Protein AF-A0A537M2V0-F1 (afdb_monomer_lite)

Radius of gyration: 17.36 Å; chains: 1; bounding box: 36×42×41 Å

Structure (mmCIF, N/CA/C/O backbone):
data_AF-A0A537M2V0-F1
#
_entry.id   AF-A0A537M2V0-F1
#
loop_
_atom_site.group_PDB
_atom_site.id
_atom_site.type_symbol
_atom_site.label_atom_id
_atom_site.label_alt_id
_atom_site.label_comp_id
_atom_site.label_asym_id
_atom_site.label_entity_id
_atom_site.label_seq_id
_atom_site.pdbx_PDB_ins_code
_atom_site.Cartn_x
_atom_site.Cartn_y
_atom_site.Cartn_z
_atom_site.occupancy
_atom_site.B_iso_or_equiv
_atom_site.auth_seq_id
_atom_site.auth_comp_id
_atom_site.auth_asym_id
_atom_site.auth_atom_id
_atom_site.pdbx_PDB_model_num
ATOM 1 N N . MET A 1 1 ? 5.143 10.300 -5.740 1.00 69.06 1 MET A N 1
ATOM 2 C CA . MET A 1 1 ? 5.537 8.876 -5.808 1.00 69.06 1 MET A CA 1
ATO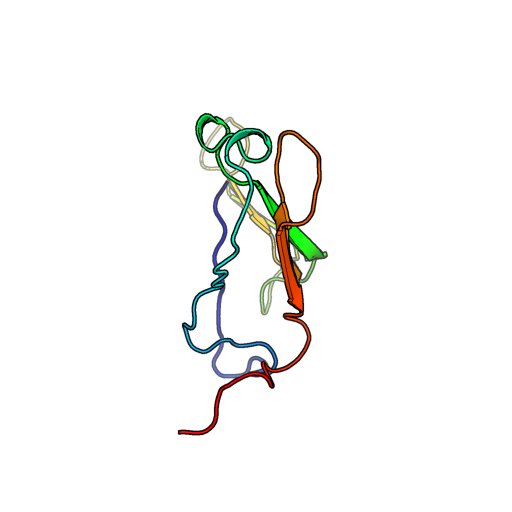M 3 C C . MET A 1 1 ? 4.270 8.074 -6.033 1.00 69.06 1 MET A C 1
ATOM 5 O O . MET A 1 1 ? 3.297 8.335 -5.341 1.00 69.06 1 MET A O 1
ATOM 9 N N . GLY A 1 2 ? 4.253 7.188 -7.025 1.00 83.56 2 GLY A N 1
ATOM 10 C CA . GLY A 1 2 ? 3.119 6.306 -7.307 1.00 83.56 2 GLY A CA 1
ATOM 11 C C . GLY A 1 2 ? 3.536 4.850 -7.152 1.00 83.56 2 GLY A C 1
ATOM 12 O O . GLY A 1 2 ? 4.722 4.541 -7.253 1.00 83.56 2 GLY A O 1
ATOM 13 N N . ILE A 1 3 ? 2.569 3.973 -6.895 1.00 83.75 3 ILE A N 1
ATOM 14 C CA . ILE A 1 3 ? 2.784 2.527 -6.819 1.00 83.75 3 ILE A CA 1
ATOM 15 C C . ILE A 1 3 ? 1.858 1.883 -7.845 1.00 83.75 3 ILE A C 1
ATOM 17 O O . ILE A 1 3 ? 0.669 2.194 -7.890 1.00 83.75 3 ILE A O 1
ATOM 21 N N . ALA A 1 4 ? 2.408 0.996 -8.666 1.00 80.94 4 ALA A N 1
ATOM 22 C CA . ALA A 1 4 ? 1.660 0.210 -9.633 1.00 80.94 4 ALA A CA 1
ATOM 23 C C . ALA A 1 4 ? 2.143 -1.240 -9.578 1.00 80.94 4 ALA A C 1
ATOM 25 O O . ALA A 1 4 ? 3.313 -1.501 -9.297 1.00 80.94 4 ALA A O 1
ATOM 26 N N . GLN A 1 5 ? 1.234 -2.175 -9.842 1.00 76.88 5 GLN A N 1
ATOM 27 C CA . GLN A 1 5 ? 1.559 -3.588 -10.003 1.00 76.88 5 GLN A CA 1
ATOM 28 C C . GLN A 1 5 ? 1.454 -3.935 -11.484 1.00 76.88 5 GLN A C 1
ATOM 30 O O . GLN A 1 5 ? 0.468 -3.593 -12.134 1.00 76.88 5 GLN A O 1
ATOM 35 N N . PHE A 1 6 ? 2.475 -4.605 -12.010 1.00 73.19 6 PHE A N 1
ATOM 36 C CA . PHE A 1 6 ? 2.521 -5.044 -13.400 1.00 73.19 6 PHE A CA 1
ATOM 37 C C . PHE A 1 6 ? 2.458 -6.569 -13.447 1.00 73.19 6 PHE A C 1
ATOM 39 O O . PHE A 1 6 ? 3.203 -7.244 -12.739 1.00 73.19 6 PHE A O 1
ATOM 46 N N . PHE A 1 7 ? 1.596 -7.112 -14.303 1.00 69.25 7 PHE A N 1
ATOM 47 C CA . PHE A 1 7 ? 1.472 -8.553 -14.518 1.00 69.25 7 PHE A CA 1
ATOM 48 C C . PHE A 1 7 ? 1.872 -8.882 -15.956 1.00 69.25 7 PHE A C 1
ATOM 50 O O . PHE A 1 7 ? 1.353 -8.280 -16.893 1.00 69.25 7 PHE A O 1
ATOM 57 N N . THR A 1 8 ? 2.781 -9.840 -16.142 1.00 65.62 8 THR A N 1
ATOM 58 C CA . THR A 1 8 ? 3.139 -10.368 -17.468 1.00 65.62 8 THR A CA 1
ATOM 59 C C . THR A 1 8 ? 2.471 -11.727 -17.700 1.00 65.62 8 THR A C 1
ATOM 61 O O . THR A 1 8 ? 2.077 -12.412 -16.745 1.00 65.62 8 THR A O 1
ATOM 64 N N . SER A 1 9 ? 2.329 -12.122 -18.969 1.00 65.50 9 SER A N 1
ATOM 65 C CA . SER A 1 9 ? 1.769 -13.421 -19.378 1.00 65.50 9 SER A CA 1
ATOM 66 C C . SER A 1 9 ? 2.605 -14.604 -18.882 1.00 65.50 9 SER A C 1
ATOM 68 O O . SER A 1 9 ? 2.041 -15.621 -18.487 1.00 65.50 9 SER A O 1
ATOM 70 N N . GLU A 1 10 ? 3.928 -14.444 -18.856 1.00 65.19 10 GLU A N 1
ATOM 71 C CA . GLU A 1 10 ? 4.896 -15.462 -18.420 1.00 65.19 10 GLU A CA 1
ATOM 72 C C . GLU A 1 10 ? 5.260 -15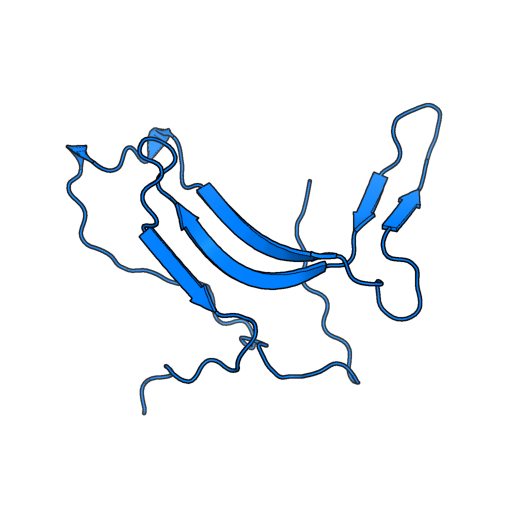.362 -16.930 1.00 65.19 10 GLU A C 1
ATOM 74 O O . GLU A 1 10 ? 5.894 -16.255 -16.375 1.00 65.19 10 GLU A O 1
ATOM 79 N N . GLY A 1 11 ? 4.876 -14.271 -16.262 1.00 60.81 11 GLY A N 1
ATOM 80 C CA . GLY A 1 11 ? 5.211 -14.040 -14.861 1.00 60.81 11 GLY A CA 1
ATOM 81 C C . GLY A 1 11 ? 4.456 -14.976 -13.920 1.00 60.81 11 GLY A C 1
ATOM 82 O O . GLY A 1 11 ? 3.317 -15.364 -14.188 1.00 60.81 11 GLY A O 1
ATOM 83 N N . SER A 1 12 ? 5.060 -15.271 -12.765 1.00 62.22 12 SER A N 1
ATOM 84 C CA . SER A 1 12 ? 4.426 -16.082 -11.722 1.00 62.22 12 SER A CA 1
ATOM 85 C C . SER A 1 12 ? 3.020 -15.572 -11.383 1.00 62.22 12 SER A C 1
ATOM 87 O O . SER A 1 12 ? 2.772 -14.361 -11.309 1.00 62.22 12 SER A O 1
ATOM 89 N N . ARG A 1 13 ? 2.086 -16.512 -11.210 1.00 66.12 13 ARG A N 1
ATOM 90 C CA . ARG A 1 13 ? 0.724 -16.252 -10.715 1.00 66.12 13 ARG A CA 1
ATOM 91 C C . ARG A 1 13 ? 0.622 -16.369 -9.193 1.00 66.12 13 ARG A C 1
ATOM 93 O O . ARG A 1 13 ? -0.391 -15.990 -8.620 1.00 66.12 13 ARG A O 1
ATOM 100 N N . VAL A 1 14 ? 1.672 -16.867 -8.544 1.00 59.31 14 VAL A N 1
ATOM 101 C CA . VAL A 1 14 ? 1.769 -16.973 -7.085 1.00 59.31 14 VAL A CA 1
ATOM 102 C C . VAL A 1 14 ? 1.739 -15.568 -6.478 1.00 59.31 14 VAL A C 1
ATOM 1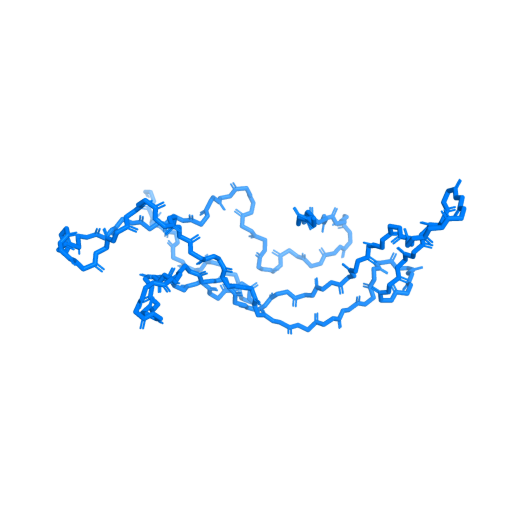04 O O . VAL A 1 14 ? 2.399 -14.668 -6.991 1.00 59.31 14 VAL A O 1
ATOM 107 N N . GLY A 1 15 ? 0.923 -15.366 -5.440 1.00 59.97 15 GLY A N 1
ATOM 108 C CA . GLY A 1 15 ? 0.743 -14.062 -4.783 1.00 59.97 15 GLY A CA 1
ATOM 109 C C . GLY A 1 15 ? -0.135 -13.062 -5.550 1.00 59.97 15 GLY A C 1
ATOM 110 O O . GLY A 1 15 ? -0.477 -12.006 -5.012 1.00 59.97 15 GLY A O 1
ATOM 111 N N . ARG A 1 16 ? -0.575 -13.376 -6.783 1.00 70.75 16 ARG A N 1
ATOM 112 C CA . ARG A 1 16 ? -1.578 -12.550 -7.468 1.00 70.75 16 ARG A CA 1
ATOM 113 C C . ARG A 1 16 ? -2.891 -12.655 -6.709 1.00 70.75 16 ARG A C 1
ATOM 115 O O . ARG A 1 16 ? -3.411 -13.742 -6.482 1.00 70.75 16 ARG A O 1
ATOM 122 N N . ARG A 1 17 ? -3.444 -11.504 -6.337 1.00 73.50 17 ARG A N 1
ATOM 123 C CA . ARG A 1 17 ? -4.755 -11.429 -5.682 1.00 73.50 17 ARG A CA 1
ATOM 124 C C . ARG A 1 17 ? -5.908 -11.319 -6.683 1.00 73.50 17 ARG A C 1
ATOM 126 O O . ARG A 1 17 ? -7.035 -11.111 -6.258 1.00 73.50 17 ARG A O 1
ATOM 133 N N . ASP A 1 18 ? -5.631 -11.429 -7.989 1.00 71.25 18 ASP A N 1
ATOM 134 C CA . ASP A 1 18 ? -6.605 -11.358 -9.094 1.00 71.25 18 ASP A CA 1
ATOM 135 C C . ASP A 1 18 ? -7.617 -10.207 -8.943 1.00 71.25 18 ASP A C 1
ATOM 137 O O . ASP A 1 18 ? -8.820 -10.359 -9.135 1.00 71.25 18 ASP A O 1
ATOM 141 N N . GLY A 1 19 ? -7.117 -9.035 -8.538 1.00 67.81 19 GLY A N 1
ATOM 142 C CA . GLY A 1 19 ? -7.928 -7.834 -8.320 1.00 67.81 19 GLY A CA 1
ATOM 143 C C . GLY A 1 19 ? -8.626 -7.742 -6.958 1.00 67.81 19 GLY A C 1
ATOM 144 O O . GLY A 1 19 ? -9.259 -6.724 -6.686 1.00 67.81 19 GLY A O 1
ATOM 145 N N . LYS A 1 20 ? -8.499 -8.735 -6.067 1.00 77.00 20 LYS A N 1
ATOM 146 C CA . LYS A 1 20 ? -9.030 -8.646 -4.698 1.00 77.00 20 LYS A CA 1
ATOM 147 C C . LYS A 1 20 ? -8.293 -7.577 -3.891 1.00 77.00 20 LYS A C 1
ATOM 149 O O . LYS A 1 20 ? -7.065 -7.586 -3.783 1.00 77.00 20 LYS A O 1
ATOM 154 N N . ALA A 1 21 ? -9.068 -6.686 -3.279 1.00 80.06 21 ALA A N 1
ATOM 155 C CA . ALA A 1 21 ? -8.561 -5.615 -2.432 1.00 80.06 21 ALA A CA 1
ATOM 156 C C . ALA A 1 21 ? -7.923 -6.148 -1.137 1.00 80.06 21 ALA A C 1
ATOM 158 O O . ALA A 1 21 ? -8.266 -7.220 -0.627 1.00 80.06 21 ALA A O 1
ATOM 159 N N . PHE A 1 22 ? -6.960 -5.403 -0.586 1.00 84.69 22 PHE A N 1
ATOM 160 C CA . PHE A 1 22 ? -6.527 -5.573 0.806 1.00 84.69 22 PHE A CA 1
ATOM 161 C C . PHE A 1 22 ? -7.619 -4.997 1.697 1.00 84.69 22 PHE A C 1
ATOM 163 O O . PHE A 1 22 ? -7.804 -3.784 1.744 1.00 84.69 22 PHE A O 1
ATOM 170 N N . GLU A 1 23 ? -8.379 -5.878 2.338 1.00 87.94 23 GLU A N 1
ATOM 171 C CA . GLU A 1 23 ? -9.548 -5.504 3.122 1.00 87.94 23 GLU A CA 1
ATOM 172 C C . GLU A 1 23 ? -9.362 -5.913 4.581 1.00 87.94 23 GLU A C 1
ATOM 174 O O . GLU A 1 23 ? -8.908 -7.019 4.885 1.00 87.94 23 GLU A O 1
ATOM 179 N N . LEU A 1 24 ? -9.712 -4.995 5.479 1.00 88.06 24 LEU A N 1
ATOM 180 C CA . LEU A 1 24 ? -9.744 -5.207 6.916 1.00 88.06 24 LEU A CA 1
ATOM 181 C C . LEU A 1 24 ? -11.013 -4.568 7.476 1.00 88.06 24 LEU A C 1
ATOM 183 O O . LEU A 1 24 ? -11.244 -3.376 7.286 1.00 88.06 24 LEU A O 1
ATOM 187 N N . VAL A 1 25 ? -11.752 -5.332 8.276 1.00 90.56 25 VAL A N 1
ATOM 188 C CA . VAL A 1 25 ? -12.785 -4.804 9.169 1.00 90.56 25 VAL A CA 1
ATOM 189 C C . VAL A 1 25 ? -12.352 -5.090 10.602 1.00 90.56 25 VAL A C 1
ATOM 191 O O . VAL A 1 25 ? -12.230 -6.246 11.002 1.00 90.56 25 VAL A O 1
ATOM 194 N N . ARG A 1 26 ? -12.097 -4.041 11.390 1.00 85.88 26 ARG A N 1
ATOM 195 C CA . ARG A 1 26 ? -11.669 -4.162 12.790 1.00 85.88 26 ARG A CA 1
ATOM 196 C C . ARG A 1 26 ? -12.439 -3.176 13.656 1.00 85.88 26 ARG A C 1
ATOM 198 O O . ARG A 1 26 ? -12.541 -2.000 13.322 1.00 85.88 26 ARG A O 1
ATOM 205 N N . LYS A 1 27 ? -12.947 -3.649 14.794 1.00 88.00 27 LYS A N 1
ATOM 206 C CA . LYS A 1 27 ? -13.467 -2.765 15.841 1.00 88.00 27 LYS A CA 1
ATOM 207 C C . LYS A 1 27 ? -12.289 -2.149 16.584 1.00 88.00 27 LYS A C 1
ATOM 209 O O . LYS A 1 27 ? -11.419 -2.872 17.068 1.00 88.00 27 LYS A O 1
ATOM 214 N N . VAL A 1 28 ? -12.277 -0.829 16.663 1.00 83.44 28 VAL A N 1
ATOM 215 C CA . VAL A 1 28 ? -11.244 -0.050 17.343 1.00 83.44 28 VAL A CA 1
ATOM 216 C C . VAL A 1 28 ? -11.907 0.958 18.266 1.00 83.44 28 VAL A C 1
ATOM 218 O O . VAL A 1 28 ? -13.017 1.418 18.003 1.00 83.44 28 VAL A O 1
ATOM 221 N N . ASP A 1 29 ? -11.222 1.285 19.354 1.00 85.56 29 ASP A N 1
ATOM 222 C CA . ASP A 1 29 ? -11.601 2.414 20.193 1.00 85.56 29 ASP A CA 1
ATOM 223 C C . ASP A 1 29 ? -11.338 3.713 19.416 1.00 85.56 29 ASP A C 1
ATOM 225 O O . ASP A 1 29 ? -10.230 3.919 18.912 1.00 85.56 29 ASP A O 1
ATOM 229 N N . ALA A 1 30 ? -12.347 4.581 19.321 1.00 80.19 30 ALA A N 1
ATOM 230 C CA . ALA A 1 30 ? -12.242 5.864 18.632 1.00 80.19 30 ALA A CA 1
ATOM 231 C C . ALA A 1 30 ? -11.144 6.758 19.234 1.00 80.19 30 ALA A C 1
ATOM 233 O O . ALA A 1 30 ? -10.505 7.510 18.506 1.00 80.19 30 ALA A O 1
ATOM 234 N N . ALA A 1 31 ? -10.856 6.628 20.534 1.00 84.50 31 ALA A N 1
ATOM 235 C CA . ALA A 1 31 ? -9.767 7.358 21.179 1.00 84.50 31 ALA A CA 1
ATOM 236 C C . ALA A 1 31 ? -8.369 6.853 20.767 1.00 84.50 31 ALA A C 1
ATOM 238 O O . ALA A 1 31 ? -7.376 7.546 20.978 1.00 84.50 31 ALA A O 1
ATOM 239 N N . ARG A 1 32 ? -8.270 5.645 20.192 1.00 83.19 32 ARG A N 1
ATOM 240 C CA . ARG A 1 32 ? -6.997 5.014 19.796 1.00 83.19 32 ARG A CA 1
ATOM 241 C C . ARG A 1 32 ? -6.692 5.112 18.305 1.00 83.19 32 ARG A C 1
ATOM 243 O O . ARG A 1 32 ? -5.550 4.863 17.921 1.00 83.19 32 ARG A O 1
ATOM 250 N N . LEU A 1 33 ? -7.669 5.469 17.471 1.00 85.19 33 LEU A N 1
ATOM 251 C CA . LEU A 1 33 ? -7.481 5.629 16.031 1.00 85.19 33 LEU A CA 1
ATOM 252 C C . LEU A 1 33 ? -7.975 7.001 15.561 1.00 85.19 33 LEU A C 1
ATOM 254 O O . LEU A 1 33 ? -9.153 7.194 15.275 1.00 85.19 33 LEU A O 1
ATOM 258 N N . ASP A 1 34 ? -7.039 7.937 15.432 1.00 85.44 34 ASP A N 1
ATOM 259 C CA . ASP A 1 34 ? -7.288 9.258 14.861 1.00 85.44 34 ASP A CA 1
ATOM 260 C C . ASP A 1 34 ? -7.200 9.206 13.326 1.00 85.44 34 ASP A C 1
ATOM 262 O O . ASP A 1 34 ? -6.123 9.317 12.736 1.00 85.44 34 ASP A O 1
ATOM 266 N N . LEU A 1 35 ? -8.351 9.040 12.671 1.00 85.88 35 LEU A N 1
ATOM 267 C CA . LEU A 1 35 ? -8.441 8.969 11.209 1.00 85.88 35 LEU A CA 1
ATOM 268 C C . LEU A 1 35 ? -8.127 10.300 10.506 1.00 85.88 35 LEU A C 1
ATOM 270 O O . LEU A 1 35 ? -7.909 10.292 9.294 1.00 85.88 35 LEU A O 1
ATOM 274 N N . THR A 1 36 ? -8.043 11.429 11.223 1.00 89.44 36 THR A N 1
ATOM 275 C CA . THR A 1 36 ? -7.644 12.716 10.618 1.00 89.44 36 THR A CA 1
ATOM 276 C C . THR A 1 36 ? -6.178 12.717 10.178 1.00 89.44 36 THR A C 1
ATOM 278 O O . THR A 1 36 ? -5.800 13.453 9.269 1.00 89.44 36 THR A O 1
ATOM 281 N N . ARG A 1 37 ? -5.360 11.829 10.759 1.00 88.69 37 ARG A N 1
ATOM 282 C CA . ARG A 1 37 ? -3.966 11.577 10.355 1.00 88.69 37 ARG A CA 1
ATOM 283 C C . ARG A 1 37 ? -3.845 10.578 9.204 1.00 88.69 37 ARG A C 1
ATOM 285 O O . ARG A 1 37 ? -2.737 10.295 8.752 1.00 88.69 37 ARG A O 1
ATOM 292 N N . GLY A 1 38 ? -4.972 10.042 8.739 1.00 89.62 38 GLY A N 1
ATOM 293 C CA . GLY A 1 38 ? -5.024 8.967 7.762 1.00 89.6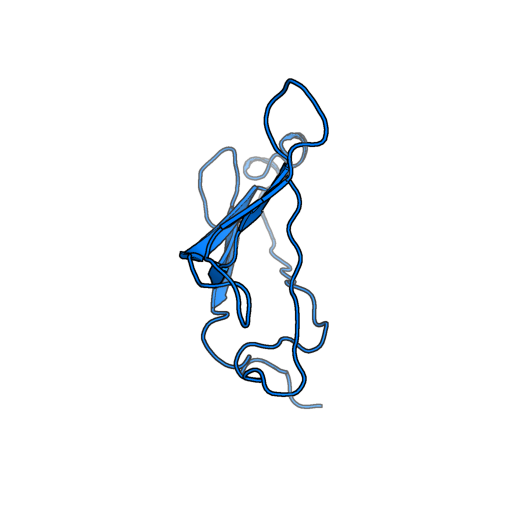2 38 GLY A CA 1
ATOM 294 C C . GLY A 1 38 ? -4.517 7.632 8.313 1.00 89.62 38 GLY A C 1
ATOM 295 O O . GLY A 1 38 ? -4.322 7.441 9.512 1.00 89.62 38 GLY A O 1
ATOM 296 N N . LEU A 1 39 ? -4.311 6.687 7.399 1.00 89.88 39 LEU A N 1
ATOM 297 C CA . LEU A 1 39 ? -3.715 5.383 7.675 1.00 89.88 39 LEU A CA 1
ATOM 298 C C . LEU A 1 39 ? -2.370 5.291 6.962 1.00 89.88 39 LEU A C 1
ATOM 300 O O . LEU A 1 39 ? -2.223 5.783 5.842 1.00 89.88 39 LEU A O 1
ATOM 304 N N . GLN A 1 40 ? -1.400 4.625 7.582 1.00 93.19 40 GLN A N 1
ATOM 305 C CA . GLN A 1 40 ? -0.107 4.397 6.957 1.00 93.19 40 GLN A CA 1
ATOM 306 C C . GLN A 1 40 ? -0.081 3.027 6.280 1.00 93.19 40 GLN A C 1
ATOM 308 O O . GLN A 1 40 ? -0.323 2.004 6.916 1.00 93.19 40 GLN A O 1
ATOM 313 N N . LEU A 1 41 ? 0.265 3.004 4.994 1.00 92.69 41 LEU A N 1
ATOM 314 C CA . LEU A 1 41 ? 0.571 1.771 4.275 1.00 92.69 41 LEU A CA 1
ATOM 315 C C . LEU A 1 41 ? 2.067 1.465 4.406 1.00 92.69 41 LEU A C 1
ATOM 317 O O . LEU A 1 41 ? 2.906 2.299 4.062 1.00 92.69 41 LEU A O 1
ATOM 321 N N . ARG A 1 42 ? 2.406 0.264 4.874 1.00 94.56 42 ARG A N 1
ATOM 322 C CA . ARG A 1 42 ? 3.773 -0.263 4.886 1.00 94.56 42 ARG A CA 1
ATOM 323 C C . ARG A 1 42 ? 3.896 -1.371 3.848 1.00 94.56 42 ARG A C 1
ATOM 325 O O . ARG A 1 42 ? 3.141 -2.337 3.877 1.00 94.56 42 ARG A O 1
ATOM 332 N N . LEU A 1 43 ? 4.872 -1.224 2.959 1.00 92.56 43 LEU A N 1
ATOM 333 C CA . LEU A 1 43 ? 5.242 -2.221 1.960 1.00 92.56 43 LEU A CA 1
ATOM 334 C C . LEU A 1 43 ? 6.648 -2.716 2.280 1.00 92.56 43 LEU A C 1
ATOM 336 O O . LEU A 1 43 ? 7.562 -1.902 2.428 1.00 92.56 43 LEU A O 1
ATOM 340 N N . LYS A 1 44 ? 6.822 -4.030 2.399 1.00 93.81 44 LYS A N 1
ATOM 341 C CA . LYS A 1 44 ? 8.119 -4.654 2.671 1.00 93.81 44 LYS A CA 1
ATOM 342 C C . LYS A 1 44 ? 8.408 -5.709 1.614 1.00 93.81 44 LYS A C 1
ATOM 344 O O . LYS A 1 44 ? 7.520 -6.448 1.198 1.00 93.81 44 LYS A O 1
ATOM 349 N N . GLY A 1 45 ? 9.662 -5.754 1.192 1.00 91.00 45 GLY A N 1
ATOM 350 C CA . GLY A 1 45 ? 10.161 -6.729 0.240 1.00 91.00 45 GLY A CA 1
ATOM 351 C C . GLY A 1 45 ? 11.547 -6.345 -0.248 1.00 91.00 45 GLY A C 1
ATOM 352 O O . GLY A 1 45 ? 12.306 -5.690 0.472 1.00 91.00 45 GLY A O 1
ATOM 353 N N . GLN A 1 46 ? 11.854 -6.717 -1.483 1.00 90.38 46 GLN A N 1
ATOM 354 C CA . GLN A 1 46 ? 13.167 -6.551 -2.095 1.00 90.38 46 GLN A CA 1
ATOM 355 C C . GLN A 1 46 ? 13.075 -5.800 -3.421 1.00 90.38 46 GLN A C 1
ATOM 357 O O . GLN A 1 46 ? 12.145 -5.989 -4.207 1.00 90.38 46 GLN A O 1
ATOM 362 N N . LEU A 1 47 ? 14.064 -4.947 -3.687 1.00 91.00 47 LEU A N 1
ATOM 363 C CA . LEU A 1 47 ? 14.216 -4.356 -5.011 1.00 91.00 47 LEU A CA 1
ATOM 364 C C . LEU A 1 47 ? 14.580 -5.454 -6.008 1.00 91.00 47 LEU A C 1
ATOM 366 O O . LEU A 1 47 ? 15.410 -6.316 -5.727 1.00 91.00 47 LEU A O 1
ATOM 370 N N . ALA A 1 48 ? 13.963 -5.403 -7.179 1.00 87.56 48 ALA A N 1
ATOM 371 C CA . ALA A 1 48 ? 14.149 -6.394 -8.222 1.00 87.56 48 ALA A CA 1
ATOM 372 C C . ALA A 1 48 ? 14.226 -5.712 -9.584 1.00 87.56 48 ALA A C 1
ATOM 374 O O . ALA A 1 48 ? 13.776 -4.581 -9.767 1.00 87.56 48 ALA A O 1
ATOM 375 N N . ALA A 1 49 ? 14.811 -6.405 -10.554 1.00 84.50 49 ALA A N 1
ATOM 376 C CA . ALA A 1 49 ? 14.815 -5.937 -11.928 1.00 84.50 49 ALA A CA 1
ATOM 377 C C . ALA A 1 49 ? 13.376 -5.782 -12.441 1.00 84.50 49 ALA A C 1
ATOM 379 O O . ALA A 1 49 ? 12.542 -6.674 -12.270 1.00 84.50 49 ALA A O 1
ATOM 380 N N . VAL A 1 50 ? 13.093 -4.668 -13.117 1.00 78.00 50 VAL A N 1
ATOM 381 C CA . VAL A 1 50 ? 11.906 -4.590 -13.977 1.00 78.00 50 VAL A CA 1
ATOM 382 C C . VAL A 1 50 ? 12.084 -5.638 -15.091 1.00 78.00 50 VAL A C 1
ATOM 384 O O . VAL A 1 50 ? 13.203 -5.755 -15.595 1.00 78.00 50 VAL A O 1
ATOM 387 N N . PRO A 1 51 ? 11.055 -6.415 -15.492 1.00 73.75 51 PRO A N 1
ATOM 388 C CA . PRO A 1 51 ? 11.221 -7.496 -16.467 1.00 73.75 51 PRO A CA 1
ATOM 389 C C . PRO A 1 51 ? 11.988 -7.065 -17.727 1.00 73.75 51 PRO A C 1
ATOM 391 O O . PRO A 1 51 ? 11.597 -6.119 -18.414 1.00 73.75 51 PRO A O 1
ATOM 394 N N . GLY A 1 52 ? 13.109 -7.745 -17.999 1.00 70.88 52 GLY A N 1
ATOM 395 C CA . GLY A 1 52 ? 14.001 -7.461 -19.132 1.00 70.88 52 GLY A CA 1
ATOM 396 C C . GLY A 1 52 ? 14.818 -6.165 -19.022 1.00 70.88 52 GLY A C 1
ATOM 397 O O . GLY A 1 52 ? 15.333 -5.686 -20.031 1.00 70.88 52 GLY A O 1
ATOM 398 N N . ARG A 1 53 ? 14.902 -5.547 -17.838 1.00 80.56 53 ARG A N 1
ATOM 399 C CA . ARG A 1 53 ? 15.503 -4.223 -17.612 1.00 80.56 53 ARG A CA 1
ATOM 400 C C . ARG A 1 53 ? 16.264 -4.156 -16.277 1.00 80.56 53 ARG A C 1
ATOM 402 O O . ARG A 1 53 ? 16.411 -5.149 -15.576 1.00 80.56 53 ARG A O 1
ATOM 409 N N . HIS A 1 54 ? 16.780 -2.976 -15.930 1.00 87.50 54 HIS A N 1
ATOM 410 C CA . HIS A 1 54 ? 17.462 -2.722 -14.656 1.00 87.50 54 HIS A CA 1
ATOM 411 C C . HIS A 1 54 ? 16.478 -2.557 -13.482 1.00 87.50 54 HIS A C 1
ATOM 413 O O . HIS A 1 54 ? 15.272 -2.401 -13.674 1.00 87.50 54 HIS A O 1
ATOM 419 N N . ILE A 1 55 ? 17.012 -2.557 -12.254 1.00 89.62 55 ILE A N 1
ATOM 420 C CA . ILE A 1 55 ? 16.250 -2.306 -11.014 1.00 89.62 55 ILE A CA 1
ATOM 421 C C . ILE A 1 55 ? 15.622 -0.905 -11.016 1.00 89.62 55 ILE A C 1
ATOM 423 O O . ILE A 1 55 ? 14.506 -0.726 -10.535 1.00 89.62 55 ILE A O 1
ATOM 427 N N . ALA A 1 56 ? 16.324 0.081 -11.577 1.00 91.62 56 ALA A N 1
ATOM 428 C CA . ALA A 1 56 ? 15.857 1.454 -11.691 1.00 91.62 56 ALA A CA 1
ATOM 429 C C . ALA A 1 56 ? 15.884 1.914 -13.151 1.00 91.62 56 ALA A C 1
ATOM 431 O O . ALA A 1 56 ? 16.869 1.710 -13.862 1.00 91.62 56 ALA A O 1
ATOM 432 N N . LEU A 1 57 ? 14.809 2.567 -13.583 1.00 90.88 57 LEU A N 1
ATOM 433 C CA . LEU A 1 57 ? 14.683 3.196 -14.893 1.00 90.88 57 LEU A CA 1
ATOM 434 C C . LEU A 1 57 ? 14.342 4.662 -14.684 1.00 90.88 57 LEU A C 1
ATOM 436 O O . LEU A 1 57 ? 13.218 4.990 -14.313 1.00 90.88 57 LEU A O 1
ATOM 440 N N . CYS A 1 58 ? 15.316 5.536 -14.906 1.00 92.44 58 CYS A N 1
ATOM 441 C CA . CYS A 1 58 ? 15.154 6.969 -14.720 1.00 92.44 58 CYS A CA 1
ATOM 442 C C . CYS A 1 58 ? 15.138 7.687 -16.068 1.00 92.44 58 CYS A C 1
ATOM 444 O O . CYS A 1 58 ? 15.960 7.402 -16.939 1.00 92.44 58 CYS A O 1
ATOM 446 N N . ARG A 1 59 ? 14.223 8.642 -16.226 1.00 92.56 59 ARG A N 1
ATOM 447 C CA . ARG A 1 59 ? 14.144 9.527 -17.388 1.00 92.56 59 ARG A CA 1
ATOM 448 C C . ARG A 1 59 ? 14.206 10.977 -16.925 1.00 92.56 59 ARG A C 1
ATOM 450 O O . ARG A 1 59 ? 13.444 11.380 -16.048 1.00 92.56 59 ARG A O 1
ATOM 457 N N . ALA A 1 60 ? 15.113 11.748 -17.513 1.00 94.25 60 ALA A N 1
ATOM 458 C CA . ALA A 1 60 ? 15.147 13.198 -17.374 1.00 94.25 60 ALA A CA 1
ATOM 459 C C . ALA A 1 60 ? 14.479 13.830 -18.603 1.00 94.25 60 ALA A C 1
ATOM 461 O O . ALA A 1 60 ? 14.768 13.425 -19.727 1.00 94.25 60 ALA A O 1
ATOM 462 N N . GLU A 1 61 ? 13.600 14.808 -18.390 1.00 90.69 61 GLU A N 1
ATOM 463 C CA . GLU A 1 61 ? 12.955 15.577 -19.472 1.00 90.69 61 GLU A CA 1
ATOM 464 C C . GLU A 1 61 ? 13.525 17.001 -19.599 1.00 90.69 61 GLU A C 1
ATOM 466 O O . GLU A 1 61 ? 13.128 17.766 -20.469 1.00 90.69 61 GLU A O 1
ATOM 471 N N . GLY A 1 62 ? 14.495 17.353 -18.752 1.00 90.00 62 GLY A N 1
ATOM 472 C CA . GLY A 1 62 ? 15.141 18.659 -18.720 1.00 90.00 62 GLY A CA 1
ATOM 473 C C . GLY A 1 62 ? 16.068 18.794 -17.509 1.00 90.00 62 GLY A C 1
ATOM 474 O O . GLY A 1 62 ? 16.310 17.807 -16.804 1.00 90.00 62 GLY A O 1
ATOM 475 N N . PRO A 1 63 ? 16.594 20.001 -17.246 1.00 86.38 63 PRO A N 1
ATOM 476 C CA . PRO A 1 63 ? 17.373 20.267 -16.044 1.00 86.38 63 PRO A CA 1
ATOM 477 C C . PRO A 1 63 ? 16.481 20.114 -14.799 1.00 86.38 63 PRO A C 1
ATOM 479 O O . PRO A 1 63 ? 15.538 20.873 -14.594 1.00 86.38 63 PRO A O 1
ATOM 482 N N . GLY A 1 64 ? 16.752 19.097 -13.979 1.00 91.19 64 GLY A N 1
ATOM 483 C CA . GLY A 1 64 ? 15.958 18.769 -12.795 1.00 91.19 64 GLY A CA 1
ATOM 484 C C . GLY A 1 64 ? 16.216 17.353 -12.280 1.00 91.19 64 GLY A C 1
ATOM 485 O O . GLY A 1 64 ? 17.071 16.630 -12.793 1.00 91.19 64 GLY A O 1
ATOM 486 N N . ARG A 1 65 ? 15.474 16.943 -11.243 1.00 90.06 65 ARG A N 1
ATOM 487 C CA . ARG A 1 65 ? 15.510 15.556 -10.751 1.00 90.06 65 ARG A CA 1
ATOM 488 C C . ARG A 1 65 ? 14.750 14.648 -11.731 1.00 90.06 65 ARG A C 1
ATOM 490 O O . ARG A 1 65 ? 13.615 14.982 -12.066 1.00 90.06 65 ARG A O 1
ATOM 497 N N . PRO A 1 66 ? 15.324 13.516 -12.173 1.00 92.81 66 PRO A N 1
ATOM 498 C CA . PRO A 1 66 ? 14.647 12.615 -13.099 1.00 92.81 66 PRO A CA 1
ATOM 499 C C . PRO A 1 66 ? 13.466 11.899 -12.434 1.00 92.81 66 PRO A C 1
ATOM 501 O O . PRO A 1 66 ? 13.480 11.629 -11.230 1.00 92.81 66 PRO A O 1
ATOM 504 N N . ALA A 1 67 ? 12.471 11.528 -13.238 1.00 91.38 67 ALA A N 1
ATOM 505 C CA . ALA A 1 67 ? 11.431 10.599 -12.818 1.00 91.38 67 ALA A CA 1
ATOM 506 C C . ALA A 1 67 ? 11.975 9.169 -12.917 1.00 91.38 67 ALA A C 1
ATOM 508 O O . ALA A 1 67 ? 12.486 8.777 -13.966 1.00 91.38 67 ALA A O 1
ATOM 509 N N . CYS A 1 68 ? 11.871 8.395 -11.836 1.00 90.81 68 CYS A N 1
ATOM 510 C CA . CYS A 1 68 ? 12.383 7.028 -11.777 1.00 90.81 68 CYS A CA 1
ATOM 511 C C . CYS A 1 68 ? 11.266 6.018 -11.512 1.00 90.81 68 CYS A C 1
ATOM 513 O O . CYS A 1 68 ? 10.417 6.220 -10.644 1.00 90.81 68 CYS A O 1
ATOM 515 N N . LEU A 1 69 ? 11.323 4.902 -12.231 1.00 90.00 69 LEU A N 1
ATOM 516 C CA . LEU A 1 69 ? 10.585 3.680 -11.947 1.00 90.00 69 LEU A CA 1
ATOM 517 C C . LEU A 1 69 ? 11.528 2.705 -11.249 1.00 90.00 69 LEU A C 1
ATOM 519 O O . LEU A 1 69 ? 12.637 2.472 -11.730 1.00 90.00 69 LEU A O 1
ATOM 523 N N . LEU A 1 70 ? 11.084 2.141 -10.129 1.00 90.62 70 LEU A N 1
ATOM 524 C CA . LEU A 1 70 ? 11.820 1.132 -9.374 1.00 90.62 70 LEU A CA 1
ATOM 525 C C . LEU A 1 70 ? 11.065 -0.192 -9.454 1.00 90.62 70 LEU A C 1
ATOM 527 O O . LEU A 1 70 ? 9.861 -0.232 -9.198 1.00 90.62 70 LEU A O 1
ATOM 531 N N . GLY A 1 71 ? 11.769 -1.263 -9.805 1.00 90.19 71 GLY A N 1
ATOM 532 C CA . GLY A 1 71 ? 11.246 -2.616 -9.692 1.00 90.19 71 GLY A CA 1
ATOM 533 C C . GLY A 1 71 ? 11.362 -3.117 -8.254 1.00 90.19 71 GLY A C 1
ATOM 534 O O . GLY A 1 71 ? 12.391 -2.940 -7.598 1.00 90.19 71 GLY A O 1
ATOM 535 N N . ALA A 1 72 ? 10.301 -3.743 -7.756 1.00 88.25 72 ALA A N 1
ATOM 536 C CA . ALA A 1 72 ? 10.276 -4.359 -6.437 1.00 88.25 72 ALA A CA 1
ATOM 537 C C . ALA A 1 72 ? 9.373 -5.594 -6.436 1.00 88.25 72 ALA A C 1
ATOM 539 O O . ALA A 1 72 ? 8.359 -5.636 -7.135 1.00 88.25 72 ALA A O 1
ATOM 540 N N . LEU A 1 73 ? 9.749 -6.575 -5.623 1.00 86.31 73 LEU A N 1
ATOM 541 C CA . LEU A 1 73 ? 8.906 -7.686 -5.207 1.00 86.31 73 LEU A CA 1
ATOM 542 C C . LEU A 1 73 ? 8.530 -7.437 -3.751 1.00 86.31 73 LEU A C 1
ATOM 544 O O . LEU A 1 73 ? 9.411 -7.212 -2.921 1.00 86.31 73 LEU A O 1
ATOM 548 N N . PHE A 1 74 ? 7.234 -7.432 -3.458 1.00 86.94 74 PHE A N 1
ATOM 549 C CA . PHE A 1 74 ? 6.738 -7.276 -2.096 1.00 86.94 74 PHE A CA 1
ATOM 550 C C . PHE A 1 74 ? 6.428 -8.643 -1.505 1.00 86.94 74 PHE A C 1
ATOM 552 O O . PHE A 1 74 ? 5.844 -9.482 -2.184 1.00 86.94 74 PHE A O 1
ATOM 559 N N . ASP A 1 75 ? 6.778 -8.808 -0.234 1.00 87.81 75 ASP A N 1
ATOM 560 C CA . ASP A 1 75 ? 6.484 -10.001 0.559 1.00 87.81 75 ASP A CA 1
ATOM 561 C C . ASP A 1 75 ? 5.383 -9.705 1.585 1.00 87.81 75 ASP A C 1
ATOM 563 O O . ASP A 1 75 ? 4.607 -10.582 1.946 1.00 87.81 75 ASP A O 1
ATOM 567 N N . GLU A 1 76 ? 5.271 -8.448 2.029 1.00 91.94 76 GLU A N 1
ATOM 568 C CA . GLU A 1 76 ? 4.299 -8.028 3.037 1.00 91.94 76 GLU A CA 1
ATOM 569 C C . GLU A 1 76 ? 3.678 -6.671 2.686 1.00 91.94 76 GLU A C 1
ATOM 571 O O . GLU A 1 76 ? 4.368 -5.702 2.343 1.00 91.94 76 GLU A O 1
ATOM 576 N N . VAL A 1 77 ? 2.359 -6.596 2.855 1.00 92.44 77 VAL A N 1
ATOM 577 C CA . VAL A 1 77 ? 1.593 -5.349 2.900 1.00 92.44 77 VAL A CA 1
ATOM 578 C C . VAL A 1 77 ? 1.000 -5.218 4.296 1.00 92.44 77 VAL A C 1
ATOM 580 O O . VAL A 1 77 ? 0.428 -6.174 4.811 1.00 92.44 77 VAL A O 1
ATOM 583 N N . ALA A 1 78 ? 1.100 -4.044 4.912 1.00 95.56 78 ALA A N 1
ATOM 584 C CA . ALA A 1 78 ? 0.502 -3.793 6.216 1.00 95.56 78 ALA A CA 1
ATOM 585 C C . ALA A 1 78 ? -0.143 -2.409 6.296 1.00 95.56 78 ALA A C 1
ATOM 587 O O . ALA A 1 78 ? 0.340 -1.444 5.703 1.00 95.56 78 ALA A O 1
ATOM 588 N N . VAL A 1 79 ? -1.221 -2.311 7.069 1.00 94.19 79 VAL A N 1
ATOM 589 C CA . VAL A 1 79 ? -1.814 -1.034 7.478 1.00 94.19 79 VAL A CA 1
ATOM 590 C C . VAL A 1 79 ? -1.392 -0.759 8.913 1.00 94.19 79 VAL A C 1
ATOM 592 O O . VAL A 1 79 ? -1.539 -1.617 9.782 1.00 94.19 79 VAL A O 1
ATOM 595 N N . VAL A 1 80 ? -0.870 0.435 9.163 1.00 94.31 80 VAL A N 1
ATOM 596 C CA . VAL A 1 80 ? -0.293 0.855 10.440 1.00 94.31 80 VAL A CA 1
ATOM 597 C C . VAL A 1 80 ? -1.004 2.115 10.930 1.00 94.31 80 VAL A C 1
ATOM 599 O O . VAL A 1 80 ? -1.326 3.010 10.145 1.00 94.31 80 VAL A O 1
ATOM 602 N N . ASN A 1 81 ? -1.247 2.184 12.237 1.00 92.25 81 ASN A N 1
ATOM 603 C CA . ASN A 1 81 ? -1.687 3.393 12.913 1.00 92.25 81 ASN A CA 1
ATOM 604 C C . ASN A 1 81 ? -0.506 4.377 12.986 1.00 92.25 81 ASN A C 1
ATOM 606 O O . ASN A 1 81 ? 0.466 4.095 13.690 1.00 92.25 81 ASN A O 1
ATOM 610 N N . PRO A 1 82 ? -0.566 5.532 12.303 1.00 91.56 82 PRO A N 1
ATOM 611 C CA . PRO A 1 82 ? 0.568 6.451 12.246 1.00 91.56 82 PRO A CA 1
ATOM 612 C C . PRO A 1 82 ? 0.848 7.154 13.582 1.00 91.56 82 PRO A C 1
ATOM 614 O O . PRO A 1 82 ? 1.944 7.672 13.775 1.00 91.56 82 PRO A O 1
ATOM 617 N N . ALA A 1 83 ? -0.118 7.197 14.506 1.00 89.69 83 ALA A N 1
ATOM 618 C CA . ALA A 1 83 ? 0.059 7.840 15.806 1.00 89.69 83 ALA A CA 1
ATOM 619 C C . ALA A 1 83 ? 0.782 6.937 16.814 1.00 89.69 83 ALA A C 1
ATOM 621 O O . ALA A 1 83 ? 1.550 7.432 17.635 1.00 89.69 83 ALA A O 1
ATOM 622 N N . THR A 1 84 ? 0.534 5.625 16.762 1.00 90.25 84 THR A N 1
ATOM 623 C CA . THR A 1 84 ? 1.040 4.664 17.760 1.00 90.25 84 THR A CA 1
ATOM 624 C C . THR A 1 84 ? 2.074 3.686 17.206 1.00 90.25 84 THR A C 1
ATOM 626 O O . THR A 1 84 ? 2.767 3.033 17.980 1.00 90.25 84 THR A O 1
ATOM 629 N N . GLY A 1 85 ? 2.166 3.541 15.881 1.00 91.25 85 GLY A N 1
ATOM 630 C CA . GLY A 1 85 ? 2.952 2.492 15.228 1.00 91.25 85 GLY A CA 1
ATOM 631 C C . GLY A 1 85 ? 2.312 1.099 15.294 1.00 91.25 85 GLY A C 1
ATOM 632 O O . GLY A 1 85 ? 2.909 0.132 14.818 1.00 91.25 85 GLY A O 1
ATOM 633 N N . GLU A 1 86 ? 1.105 0.966 15.855 1.00 92.19 86 GLU A N 1
ATOM 634 C CA . GLU A 1 86 ? 0.390 -0.311 15.914 1.00 92.19 86 GLU A CA 1
ATOM 635 C C . GLU A 1 86 ? 0.078 -0.819 14.501 1.00 92.19 86 GLU A C 1
ATOM 637 O O . GLU A 1 86 ? -0.494 -0.104 13.679 1.00 92.19 86 GLU A O 1
ATOM 642 N N . THR A 1 87 ? 0.404 -2.081 14.221 1.00 94.19 87 THR A N 1
ATOM 643 C CA . THR A 1 87 ? -0.013 -2.728 12.972 1.00 94.19 87 THR A CA 1
ATOM 644 C C . THR A 1 87 ? -1.475 -3.159 13.081 1.00 94.19 87 THR A C 1
ATOM 646 O O . THR A 1 87 ? -1.831 -3.976 13.925 1.00 94.19 87 THR A O 1
ATOM 649 N N . LEU A 1 88 ? -2.328 -2.593 12.229 1.00 92.44 88 LEU A N 1
ATOM 650 C CA . LEU A 1 88 ? -3.769 -2.835 12.214 1.00 92.44 88 LEU A CA 1
ATOM 651 C C . LEU A 1 88 ? -4.142 -4.070 11.387 1.00 92.44 88 LEU A C 1
ATOM 653 O O . LEU A 1 88 ? -5.089 -4.769 11.744 1.00 92.44 88 LEU A O 1
ATOM 657 N N . ALA A 1 89 ? -3.400 -4.333 10.310 1.00 93.31 89 ALA A N 1
ATOM 658 C CA . ALA A 1 89 ? -3.491 -5.547 9.506 1.00 93.31 89 ALA A CA 1
ATOM 659 C C . ALA A 1 89 ? -2.190 -5.810 8.759 1.00 93.31 89 ALA A C 1
ATOM 661 O O . ALA A 1 89 ? -1.473 -4.870 8.416 1.00 93.31 89 ALA A O 1
ATOM 662 N N . THR A 1 90 ? -1.962 -7.084 8.452 1.00 94.75 90 THR A N 1
ATOM 663 C CA . THR A 1 90 ? -0.846 -7.556 7.638 1.00 94.75 90 THR A CA 1
ATOM 664 C C . THR A 1 90 ? -1.333 -8.640 6.687 1.00 94.75 90 THR A C 1
ATOM 666 O O . THR A 1 90 ? -2.077 -9.536 7.092 1.00 94.75 90 THR A O 1
ATOM 669 N N . TRP A 1 91 ? -0.875 -8.577 5.441 1.00 91.06 91 TRP A N 1
ATOM 670 C CA . TRP A 1 91 ? -1.046 -9.613 4.433 1.00 91.06 91 TRP A CA 1
ATOM 671 C C . TRP A 1 91 ? 0.327 -10.051 3.939 1.00 91.06 91 TRP A C 1
ATOM 673 O O . TRP A 1 91 ? 1.133 -9.218 3.522 1.00 91.06 91 TRP A O 1
ATOM 683 N N . ASP A 1 92 ? 0.560 -11.359 3.974 1.00 88.62 92 ASP A N 1
ATOM 684 C CA . ASP A 1 92 ? 1.668 -11.989 3.268 1.00 88.62 92 ASP A CA 1
ATOM 685 C C . ASP A 1 92 ? 1.289 -12.093 1.787 1.00 88.62 92 ASP A C 1
ATOM 687 O O . ASP A 1 92 ? 0.247 -12.653 1.439 1.00 88.62 92 ASP A O 1
ATOM 691 N N . VAL A 1 93 ? 2.100 -11.482 0.931 1.00 83.19 93 VAL A N 1
ATOM 692 C CA . VAL A 1 93 ? 1.919 -11.461 -0.526 1.00 83.19 93 VAL A CA 1
ATOM 693 C C . VAL A 1 93 ? 2.992 -12.277 -1.252 1.00 83.19 93 VAL A C 1
ATOM 695 O O . VAL A 1 93 ? 2.970 -12.354 -2.480 1.00 83.19 93 VAL A O 1
ATOM 698 N N . SER A 1 94 ? 3.889 -12.935 -0.508 1.00 75.50 94 SER A N 1
ATOM 699 C CA . SER A 1 94 ? 4.866 -13.886 -1.048 1.00 75.50 94 SER A CA 1
ATOM 700 C C . SER A 1 94 ? 4.242 -15.255 -1.375 1.00 75.50 94 SER A C 1
ATOM 702 O O . SER A 1 94 ? 4.759 -15.990 -2.219 1.00 75.50 94 SER A O 1
ATOM 704 N N . ALA A 1 95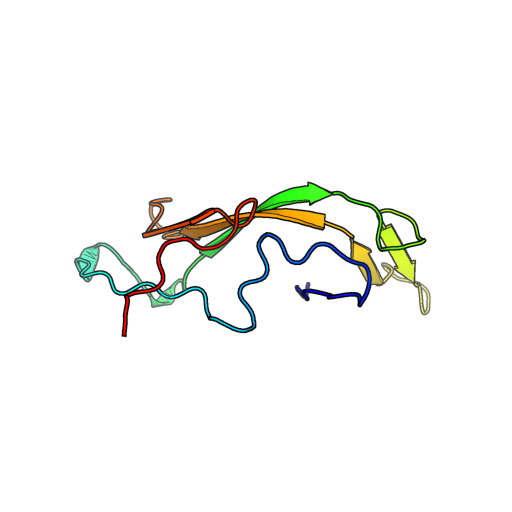 ? 3.095 -15.582 -0.763 1.00 57.91 95 ALA A N 1
ATOM 705 C CA . ALA A 1 95 ? 2.364 -16.840 -0.935 1.00 57.91 95 ALA A CA 1
ATOM 706 C C . ALA A 1 95 ? 0.954 -16.636 -1.546 1.00 57.91 95 ALA A C 1
ATOM 708 O O . ALA A 1 95 ? 0.383 -15.548 -1.445 1.00 57.91 95 ALA A O 1
ATOM 709 N N . PRO A 1 96 ? 0.347 -17.659 -2.189 1.00 52.91 96 PRO A N 1
ATOM 710 C CA . PRO A 1 96 ? -1.042 -17.584 -2.645 1.00 52.91 96 PRO A CA 1
ATOM 711 C C . PRO A 1 96 ? -2.008 -17.398 -1.462 1.00 52.91 96 PRO A C 1
ATOM 713 O O . PRO A 1 96 ? -1.862 -18.052 -0.429 1.00 52.91 96 PRO A O 1
ATOM 716 N N . ASP A 1 97 ? -3.022 -16.545 -1.634 1.00 49.88 97 ASP A N 1
ATOM 717 C CA . ASP A 1 97 ? -4.070 -16.281 -0.637 1.00 49.88 97 ASP A CA 1
ATOM 718 C C . ASP A 1 97 ? -4.912 -17.548 -0.385 1.00 49.88 97 ASP A C 1
ATOM 720 O O . ASP A 1 97 ? -5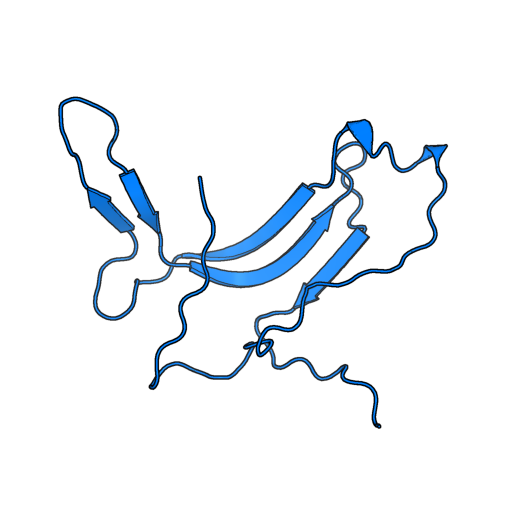.814 -17.884 -1.153 1.00 49.88 97 ASP A O 1
ATOM 724 N N . THR A 1 98 ? -4.606 -18.281 0.688 1.00 50.66 98 THR A N 1
ATOM 725 C CA . THR A 1 98 ? -5.327 -19.500 1.099 1.00 50.66 98 THR A CA 1
ATOM 726 C C . THR A 1 98 ? -6.570 -19.216 1.950 1.00 50.66 98 THR A C 1
ATOM 728 O O . THR A 1 98 ? -7.243 -20.154 2.372 1.00 50.66 98 THR A O 1
ATOM 731 N N . ARG A 1 99 ? -6.934 -17.945 2.193 1.00 48.69 99 ARG A N 1
ATOM 732 C CA . ARG A 1 99 ? -8.084 -17.558 3.035 1.00 48.69 99 ARG A CA 1
ATOM 733 C C . ARG A 1 99 ? -9.293 -17.074 2.228 1.00 48.69 99 ARG A C 1
ATOM 735 O O . ARG A 1 99 ? -9.979 -16.135 2.626 1.00 48.69 99 ARG A O 1
ATOM 742 N N . ALA A 1 100 ? -9.599 -17.724 1.107 1.00 40.72 100 ALA A N 1
ATOM 743 C CA . ALA A 1 100 ? -10.896 -17.542 0.457 1.00 40.72 100 ALA A CA 1
ATOM 744 C C . ALA A 1 100 ? -11.969 -18.379 1.192 1.00 40.72 100 ALA A C 1
ATOM 746 O O . ALA A 1 100 ? -11.775 -19.587 1.329 1.00 40.72 100 ALA A O 1
ATOM 747 N N . PRO A 1 101 ? -13.090 -17.795 1.663 1.00 35.53 101 PRO A N 1
ATOM 748 C CA . PRO A 1 101 ? -14.190 -18.589 2.201 1.00 35.53 101 PRO A CA 1
ATOM 749 C C . PRO A 1 101 ? -14.796 -19.461 1.093 1.00 35.53 101 PRO A C 1
ATOM 751 O O . PRO A 1 101 ? -15.017 -18.987 -0.026 1.00 35.53 101 PRO A O 1
ATOM 754 N N . ALA A 1 102 ? -15.045 -20.733 1.414 1.00 41.41 102 ALA A N 1
ATOM 755 C CA . ALA A 1 102 ? -15.806 -21.642 0.565 1.00 41.41 102 ALA A CA 1
ATOM 756 C C . ALA A 1 102 ? -17.204 -21.049 0.320 1.00 41.41 102 ALA A C 1
ATOM 758 O O . ALA A 1 102 ? -17.852 -20.590 1.264 1.00 41.41 102 ALA A O 1
ATOM 759 N N . ARG A 1 103 ? -17.617 -21.008 -0.950 1.00 39.72 103 ARG A N 1
ATOM 760 C CA . ARG A 1 103 ? -19.005 -20.724 -1.332 1.00 39.72 103 ARG A CA 1
ATOM 761 C C . ARG A 1 103 ? -19.872 -21.948 -1.098 1.00 39.72 103 ARG A C 1
ATOM 763 O O . ARG A 1 103 ? -19.352 -23.061 -1.331 1.00 39.72 103 ARG A O 1
#

Sequence (103 aa):
MGIAQFFTSEGSRVGRRDGKAFELVRKVDAARLDLTRGLQLRLKGQLAAVPGRHIALCRAEGPGRPACLLGALFDEVAVVNPATGETLATWDVSAPDTRAPAR

Foldseek 3Di:
DDDDDDDDPPDDPFLPPVPDDPDDDDDDDPVQADCVVPKDKDWDFAQDADVVGRQKDWDDPDPDGTDIDGHTDTQKIFIARPVPRDTPDMDGSNGHDPPDDDD

pLDDT: mean 81.37, std 14.21, range [35.53, 95.56]

Secondary structure (DSSP, 8-state):
--------SSS--TT--TT----------TTT--GGG--EEEEEEEE-PPTTS-SEEEE-SSSSPPEEEE-EEEEEEEEE-TTT--EEEEEE-SS----PPP-